Protein AF-A0A354XID1-F1 (afdb_monomer)

Foldseek 3Di:
DDPDDPPPDDDQWAWDWDQQDQDFPVSTDTDGGHGQDDDDPPDDRDDDPDDDDDPVVDDD

Secondary structure (DSSP, 8-state):
-------SPPPSEEEEEEE-SSSSGGGEEEEEEEEPPPP-TT------S-----GGG---

Solvent-accessible surface area (backbone atoms only — not comparable to full-atom values): 4299 Å² total; per-residue (Å²): 132,84,82,73,80,78,82,67,77,82,59,73,43,35,74,46,78,42,78,77,61,86,58,64,75,85,27,50,43,84,42,65,77,42,70,49,81,79,62,57,92,96,54,76,79,77,87,79,88,76,81,86,91,55,79,81,75,56,65,126

Mean predicted aligned error: 6.57 Å

Nearest PDB structures (foldseek):
  4j6f-assembly1_B  TM=9.600E-01  e=1.062E-02  Sinorhizobium meliloti 1021
  8gha-assembly1_E  TM=1.989E-01  e=2.696E+00  Saccharomyces cerevisiae

pLDDT: mean 87.23, std 16.43, range [36.97, 98.25]

Radius of gyration: 15.07 Å; Cα contacts (8 Å, |Δi|>4): 48; chains: 1; bounding box: 31×34×34 Å

Sequence (60 aa):
MAHTDNSATIPATMSAMLLTGHGDVDALQYRQDVPTPTPGPGQVLVQVTATAKNNTDRKA

Structure (mmCIF, N/CA/C/O backbone):
data_AF-A0A354XID1-F1
#
_entry.id   AF-A0A354XID1-F1
#
loop_
_atom_site.group_PDB
_atom_site.id
_atom_site.type_symbol
_atom_site.label_atom_id
_atom_site.label_alt_id
_atom_site.label_comp_id
_atom_site.labe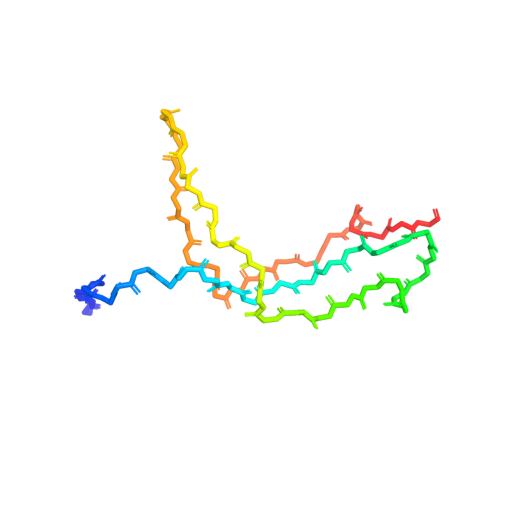l_asym_id
_atom_site.label_entity_id
_atom_site.label_seq_id
_atom_site.pdbx_PDB_ins_code
_atom_site.Cartn_x
_atom_site.Cartn_y
_atom_site.Cartn_z
_atom_site.occupancy
_atom_site.B_iso_or_equiv
_atom_site.auth_seq_id
_atom_site.auth_comp_id
_atom_site.auth_asym_id
_atom_site.auth_atom_id
_atom_site.pdbx_PDB_model_num
ATOM 1 N N . MET A 1 1 ? 1.904 23.644 17.647 1.00 38.69 1 MET A N 1
ATOM 2 C CA . MET A 1 1 ? 1.657 22.765 16.484 1.00 38.69 1 MET A CA 1
ATOM 3 C C . MET A 1 1 ? 0.239 22.259 16.625 1.00 38.69 1 MET A C 1
ATOM 5 O O . MET A 1 1 ? -0.049 21.615 17.623 1.00 38.69 1 MET A O 1
ATOM 9 N N . ALA A 1 2 ? -0.663 22.681 15.741 1.00 36.97 2 ALA A N 1
ATOM 10 C CA . ALA A 1 2 ? -2.068 22.308 15.826 1.00 36.97 2 ALA A CA 1
ATOM 11 C C . ALA A 1 2 ? -2.198 20.797 15.593 1.00 36.97 2 ALA A C 1
ATOM 13 O O . ALA A 1 2 ? -1.829 20.307 14.529 1.00 36.97 2 ALA A O 1
ATOM 14 N N . HIS A 1 3 ? -2.683 20.066 16.596 1.00 44.09 3 HIS A N 1
ATOM 15 C CA . HIS A 1 3 ? -3.256 18.749 16.364 1.00 44.09 3 HIS A CA 1
ATOM 16 C C . HIS A 1 3 ? -4.564 18.978 15.614 1.00 44.09 3 HIS A C 1
ATOM 18 O O . HIS A 1 3 ? -5.550 19.425 16.194 1.00 44.09 3 HIS A O 1
ATOM 24 N N . THR A 1 4 ? -4.537 18.766 14.302 1.00 51.78 4 THR A N 1
ATOM 25 C CA . THR A 1 4 ? -5.746 18.721 13.488 1.00 51.78 4 THR A CA 1
ATOM 26 C C . THR A 1 4 ? -6.557 17.520 13.949 1.00 51.78 4 THR A C 1
ATOM 28 O O . THR A 1 4 ? -6.058 16.395 13.959 1.00 51.78 4 THR A O 1
ATOM 31 N N . ASP A 1 5 ? -7.785 17.779 14.374 1.00 54.34 5 ASP A N 1
ATOM 32 C CA . ASP A 1 5 ? -8.737 16.752 14.762 1.00 54.34 5 ASP A CA 1
ATOM 33 C C . ASP A 1 5 ? -9.037 15.883 13.529 1.00 54.34 5 ASP A C 1
ATOM 35 O O . ASP A 1 5 ? -9.546 16.369 12.515 1.00 54.34 5 ASP A O 1
ATOM 39 N N . ASN A 1 6 ? -8.633 14.612 13.568 1.00 56.62 6 ASN A N 1
ATOM 40 C CA . ASN A 1 6 ? -8.686 13.683 12.434 1.00 56.62 6 ASN A CA 1
ATOM 41 C C . ASN A 1 6 ? -10.086 13.062 12.277 1.00 56.62 6 ASN A C 1
ATOM 43 O O . ASN A 1 6 ? -10.234 11.869 12.019 1.00 56.62 6 ASN A O 1
ATOM 47 N N . SER A 1 7 ? -11.124 13.883 12.419 1.00 56.28 7 SER A N 1
ATOM 48 C CA . SER A 1 7 ? -12.543 13.514 12.312 1.00 56.28 7 SER A CA 1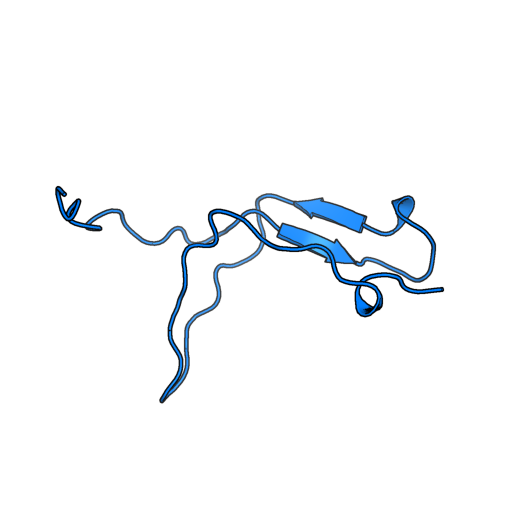
ATOM 49 C C . SER A 1 7 ? -12.980 13.193 10.875 1.00 56.28 7 SER A C 1
ATOM 51 O O . SER A 1 7 ? -14.168 13.014 10.609 1.00 56.28 7 SER A O 1
ATOM 53 N N . ALA A 1 8 ? -12.037 13.133 9.930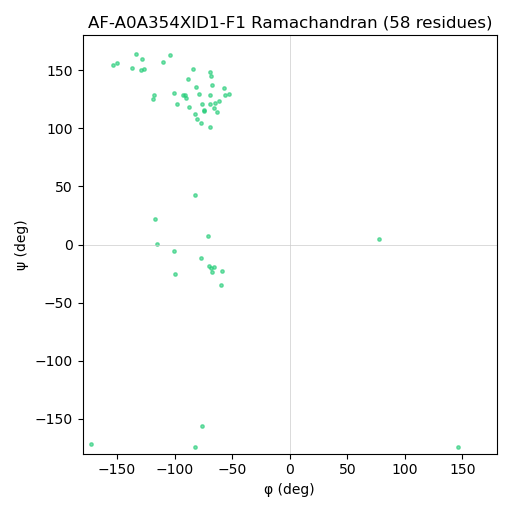 1.00 67.88 8 ALA A N 1
ATOM 54 C CA . ALA A 1 8 ? -12.286 12.681 8.573 1.00 67.88 8 ALA A CA 1
ATOM 55 C C . ALA A 1 8 ? -12.581 11.175 8.587 1.00 67.88 8 ALA A C 1
ATOM 57 O O . ALA A 1 8 ? -11.770 10.365 9.036 1.00 67.88 8 ALA A O 1
ATOM 58 N N . THR A 1 9 ? -13.763 10.802 8.099 1.00 88.75 9 THR A N 1
ATOM 59 C CA . THR A 1 9 ? -14.173 9.407 7.935 1.00 88.75 9 THR A CA 1
ATOM 60 C C . THR A 1 9 ? -13.121 8.635 7.139 1.00 88.75 9 THR A C 1
ATOM 62 O O . THR A 1 9 ? -12.718 9.067 6.059 1.00 88.75 9 THR A O 1
ATOM 65 N N . ILE A 1 10 ? -12.686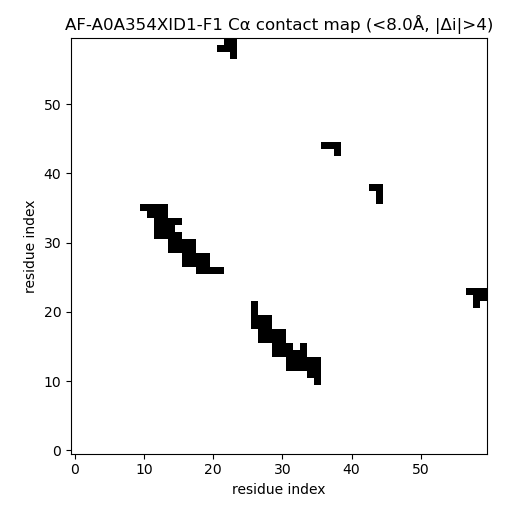 7.485 7.663 1.00 93.75 10 ILE A N 1
ATOM 66 C CA . ILE A 1 10 ? -11.755 6.595 6.962 1.00 93.75 10 ILE A CA 1
ATOM 67 C C . ILE A 1 10 ? -12.433 6.126 5.663 1.00 93.75 10 ILE A C 1
ATOM 69 O O . ILE A 1 10 ? -13.534 5.570 5.730 1.00 93.75 10 ILE A O 1
ATOM 73 N N . PRO A 1 11 ? -11.824 6.342 4.483 1.00 95.31 11 PRO A N 1
ATOM 74 C CA . PRO A 1 11 ? -12.431 5.939 3.223 1.00 95.31 11 PRO A CA 1
ATOM 75 C C . PRO A 1 11 ? -12.458 4.412 3.101 1.00 95.31 11 PRO A C 1
ATOM 77 O O . PRO A 1 11 ? -11.560 3.723 3.582 1.00 95.31 11 PRO A O 1
ATOM 80 N N . ALA A 1 12 ? -13.473 3.874 2.419 1.00 96.56 12 ALA A N 1
ATOM 81 C CA . ALA A 1 12 ? -13.592 2.432 2.181 1.00 96.56 12 ALA A CA 1
ATOM 82 C C . ALA A 1 12 ? -12.498 1.888 1.242 1.00 96.56 12 ALA A C 1
ATOM 84 O O . ALA A 1 12 ? -12.174 0.701 1.294 1.00 96.56 12 ALA A O 1
ATOM 85 N N . THR A 1 13 ? -11.920 2.755 0.407 1.00 98.12 13 THR A N 1
ATOM 86 C CA . THR A 1 13 ? -10.797 2.437 -0.477 1.00 98.12 13 THR A CA 1
ATOM 87 C C . THR A 1 13 ? -9.656 3.440 -0.327 1.00 98.12 13 THR A C 1
ATOM 89 O O . THR A 1 13 ? -9.845 4.566 0.133 1.00 98.12 13 THR A O 1
ATOM 92 N N . MET A 1 14 ? -8.465 3.032 -0.750 1.00 97.94 14 MET A N 1
ATOM 93 C CA . MET A 1 14 ? -7.236 3.810 -0.732 1.00 97.94 14 MET A CA 1
ATOM 94 C C . MET A 1 14 ? -6.495 3.704 -2.067 1.00 97.94 14 MET A C 1
ATOM 96 O O . MET A 1 14 ? -6.715 2.785 -2.862 1.00 97.94 14 MET A O 1
ATOM 100 N N . SER A 1 15 ? -5.559 4.629 -2.273 1.00 98.06 15 SER A N 1
ATOM 101 C CA . SER A 1 15 ? -4.565 4.505 -3.330 1.00 98.06 15 SER A CA 1
ATOM 102 C C . SER A 1 15 ? -3.407 3.605 -2.911 1.00 98.06 15 SER A C 1
ATOM 104 O O . SER A 1 15 ? -2.871 3.768 -1.816 1.00 98.06 15 SER A O 1
ATOM 106 N N . ALA A 1 16 ? -2.970 2.706 -3.791 1.00 97.81 16 ALA A N 1
ATOM 107 C CA . ALA A 1 16 ? -1.782 1.886 -3.572 1.00 97.81 16 ALA A CA 1
ATOM 108 C C . ALA A 1 16 ? -1.082 1.513 -4.887 1.00 97.81 16 ALA A C 1
ATOM 110 O O . ALA A 1 16 ? -1.699 1.471 -5.952 1.00 97.81 16 ALA A O 1
ATOM 111 N N . MET A 1 17 ? 0.215 1.210 -4.791 1.00 95.94 17 MET A N 1
ATOM 112 C CA . MET A 1 17 ? 0.963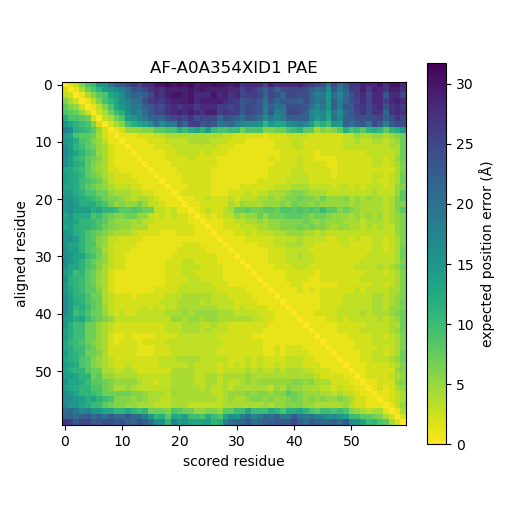 0.520 -5.844 1.00 95.94 17 MET A CA 1
ATOM 113 C C . MET A 1 17 ? 0.831 -0.988 -5.646 1.00 95.94 17 MET A C 1
ATOM 115 O O . MET A 1 17 ? 1.256 -1.514 -4.618 1.00 95.94 17 MET A O 1
ATOM 119 N N . LEU A 1 18 ? 0.243 -1.683 -6.618 1.00 95.38 18 LEU A N 1
ATOM 120 C CA . LEU A 1 18 ? 0.093 -3.136 -6.611 1.00 95.38 18 LEU A CA 1
ATOM 121 C C . LEU A 1 18 ? 1.149 -3.777 -7.499 1.00 95.38 18 LEU A C 1
ATOM 123 O O . LEU A 1 18 ? 1.274 -3.422 -8.667 1.00 95.38 18 LEU A O 1
ATOM 127 N N . LEU A 1 19 ? 1.844 -4.780 -6.971 1.00 93.81 19 LEU A N 1
ATOM 128 C CA . LEU A 1 19 ? 2.671 -5.670 -7.775 1.00 93.81 19 LEU A CA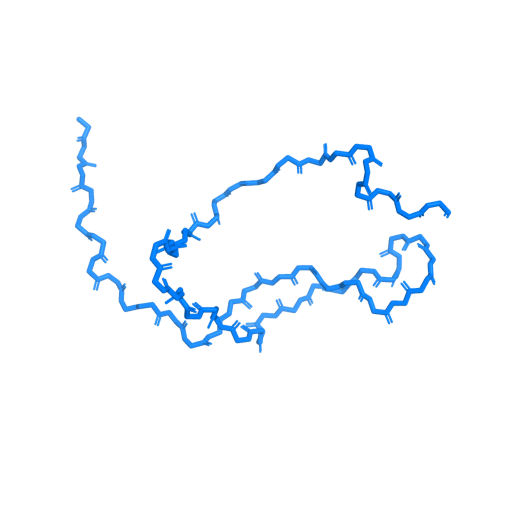 1
ATOM 129 C C . LEU A 1 19 ? 1.785 -6.757 -8.393 1.00 93.81 19 LEU A C 1
ATOM 131 O O . LEU A 1 19 ? 1.242 -7.602 -7.685 1.00 93.81 19 LEU A O 1
ATOM 135 N N . THR A 1 20 ? 1.636 -6.728 -9.714 1.00 93.50 20 THR A N 1
ATOM 136 C CA . THR A 1 20 ? 0.690 -7.585 -10.454 1.00 93.50 20 THR A CA 1
ATOM 137 C C . THR A 1 20 ? 1.336 -8.800 -11.121 1.00 93.50 20 THR A C 1
ATOM 139 O O . THR A 1 20 ? 0.638 -9.670 -11.635 1.00 93.50 20 THR A O 1
ATOM 142 N N . GLY A 1 21 ? 2.665 -8.904 -11.080 1.00 91.62 21 GLY A N 1
ATOM 143 C CA . GLY A 1 21 ? 3.411 -9.989 -11.706 1.00 91.62 21 GLY A CA 1
ATOM 144 C C . GLY A 1 21 ? 4.895 -9.974 -11.353 1.00 91.62 21 GLY A C 1
ATOM 145 O O . GLY A 1 21 ? 5.341 -9.245 -10.469 1.00 91.62 21 GLY A O 1
ATOM 146 N N . HIS A 1 22 ? 5.665 -10.823 -12.030 1.00 90.25 22 HIS A N 1
ATOM 147 C CA . HIS A 1 22 ? 7.128 -10.751 -12.021 1.00 90.25 22 HIS A CA 1
ATOM 148 C C . HIS A 1 22 ? 7.577 -9.807 -13.141 1.00 90.25 22 HIS A C 1
ATOM 150 O O . HIS A 1 22 ? 6.976 -9.825 -14.213 1.00 90.25 22 HIS A O 1
ATOM 156 N N . GLY A 1 23 ? 8.616 -9.010 -12.902 1.00 85.56 23 GLY A N 1
ATOM 157 C CA . GLY A 1 23 ? 9.147 -8.055 -13.873 1.00 85.56 23 GLY A CA 1
ATOM 158 C C . GLY A 1 23 ? 9.692 -6.796 -13.204 1.00 85.56 23 GLY A C 1
ATOM 159 O O . GLY A 1 23 ? 9.737 -6.710 -11.975 1.00 85.56 23 GLY A O 1
ATOM 160 N N . ASP A 1 24 ? 10.091 -5.830 -14.031 1.00 88.25 24 ASP A N 1
ATOM 161 C CA . ASP A 1 24 ? 10.517 -4.498 -13.597 1.00 88.25 24 ASP A CA 1
ATOM 162 C C . ASP A 1 24 ? 9.301 -3.616 -13.218 1.00 88.25 24 ASP A C 1
ATOM 164 O O . ASP A 1 24 ? 8.232 -4.099 -12.842 1.00 88.25 24 ASP A O 1
ATOM 168 N N . VAL A 1 25 ? 9.459 -2.292 -13.285 1.00 89.81 25 VAL A N 1
ATOM 169 C CA . VAL A 1 25 ? 8.464 -1.300 -12.846 1.00 89.81 25 VAL A CA 1
ATOM 170 C C . VAL A 1 25 ? 7.116 -1.406 -13.558 1.00 89.81 25 VAL A C 1
ATOM 172 O O . VAL A 1 25 ? 6.112 -1.011 -12.977 1.00 89.81 25 VAL A O 1
ATOM 175 N N . ASP A 1 26 ? 7.065 -1.994 -14.752 1.00 91.19 26 ASP A N 1
ATOM 176 C CA . ASP A 1 26 ? 5.821 -2.205 -15.503 1.00 91.19 26 ASP A CA 1
ATOM 177 C C . ASP A 1 26 ? 4.871 -3.197 -14.809 1.00 91.19 26 ASP A C 1
ATOM 179 O O . ASP A 1 26 ? 3.667 -3.203 -15.065 1.00 91.19 26 ASP A O 1
ATOM 183 N N . ALA A 1 27 ? 5.389 -4.026 -13.894 1.00 92.12 27 ALA A N 1
ATOM 184 C CA . ALA A 1 27 ? 4.569 -4.901 -13.062 1.00 92.12 27 ALA A CA 1
ATOM 185 C C . ALA A 1 27 ? 3.875 -4.153 -11.904 1.00 92.12 27 ALA A C 1
ATOM 187 O O . ALA A 1 27 ? 2.998 -4.734 -11.250 1.00 92.12 27 ALA A O 1
ATOM 188 N N . LEU A 1 28 ? 4.249 -2.894 -11.634 1.00 94.12 28 LEU A N 1
ATOM 189 C CA . LEU A 1 28 ? 3.618 -2.043 -10.626 1.00 94.12 28 LEU A CA 1
ATOM 190 C C . LEU A 1 28 ? 2.462 -1.251 -11.239 1.00 94.12 28 LEU A C 1
ATOM 192 O O . LEU A 1 28 ? 2.634 -0.515 -12.207 1.00 94.12 28 LEU A O 1
ATOM 196 N N . GLN A 1 29 ? 1.285 -1.356 -10.630 1.00 96.00 29 GLN A N 1
ATOM 197 C CA . GLN A 1 29 ? 0.095 -0.621 -11.048 1.00 96.00 29 GLN A CA 1
ATOM 198 C C . GLN A 1 29 ? -0.397 0.294 -9.935 1.00 96.00 29 GLN A C 1
ATOM 200 O O . GLN A 1 29 ? -0.692 -0.161 -8.828 1.00 96.00 29 GLN A O 1
ATOM 205 N N . TYR A 1 30 ? -0.538 1.580 -10.248 1.00 96.81 30 TYR A N 1
ATOM 206 C CA . TYR A 1 30 ? -1.208 2.526 -9.367 1.00 96.81 30 TYR A CA 1
ATOM 207 C C . TYR A 1 30 ? -2.720 2.331 -9.444 1.00 96.81 30 TYR A C 1
ATOM 209 O O . TYR A 1 30 ? -3.315 2.477 -10.513 1.00 96.81 30 TYR A O 1
ATOM 217 N N . ARG A 1 31 ? -3.349 2.029 -8.309 1.00 97.94 31 ARG A N 1
ATOM 218 C CA . ARG A 1 31 ? -4.803 1.886 -8.186 1.00 97.94 31 ARG A CA 1
ATOM 219 C C . ARG A 1 31 ? -5.332 2.764 -7.070 1.00 97.94 31 ARG A C 1
ATOM 221 O O . ARG A 1 31 ? -4.618 3.007 -6.107 1.00 97.94 31 ARG A O 1
ATOM 228 N N . GLN A 1 32 ? -6.578 3.213 -7.202 1.00 98.12 32 GLN A N 1
ATOM 229 C CA . GLN A 1 32 ? -7.260 4.104 -6.246 1.00 98.12 32 GLN A CA 1
ATOM 230 C C . GLN A 1 32 ? -8.475 3.446 -5.566 1.00 98.12 32 GLN A C 1
ATOM 232 O O . GLN A 1 32 ? -9.169 4.065 -4.762 1.00 98.12 32 GLN A O 1
ATOM 237 N N . ASP A 1 33 ? -8.739 2.188 -5.904 1.00 98.00 33 ASP A N 1
ATOM 238 C CA . ASP A 1 33 ? -9.917 1.412 -5.521 1.00 98.00 33 ASP A CA 1
ATOM 239 C C . ASP A 1 33 ? -9.559 0.192 -4.656 1.00 98.00 33 ASP A C 1
ATOM 241 O O . ASP A 1 33 ? -10.310 -0.778 -4.573 1.00 98.00 33 ASP A O 1
ATOM 245 N N . VAL A 1 34 ? -8.397 0.226 -4.002 1.00 98.25 34 VAL A N 1
ATOM 246 C CA . VAL A 1 34 ? -7.928 -0.861 -3.136 1.00 98.25 34 VAL A CA 1
ATOM 247 C C . VAL A 1 34 ? -8.645 -0.759 -1.790 1.00 98.25 34 VAL A C 1
ATOM 249 O O . VAL A 1 34 ? -8.630 0.326 -1.218 1.00 98.25 34 VAL A O 1
ATOM 252 N N . PRO A 1 35 ? -9.255 -1.826 -1.244 1.00 98.12 35 PRO A N 1
ATOM 253 C CA . PRO A 1 35 ? -9.939 -1.754 0.046 1.00 98.12 35 PRO A CA 1
ATOM 254 C C . PRO A 1 35 ? -9.016 -1.276 1.171 1.00 98.12 35 PRO A C 1
ATOM 256 O O . PRO A 1 35 ? -7.890 -1.762 1.309 1.00 98.12 35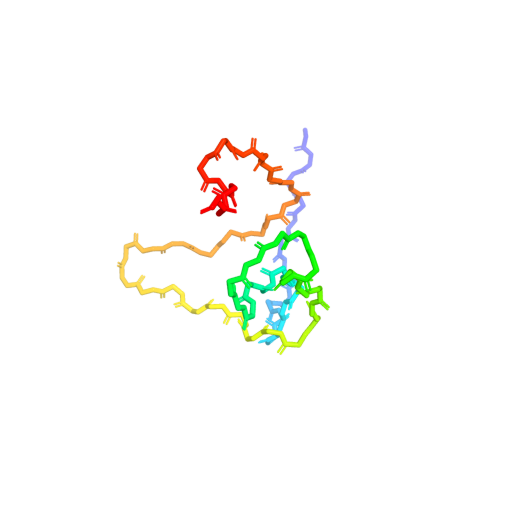 PRO A O 1
ATOM 259 N N . THR A 1 36 ? -9.501 -0.352 1.998 1.00 97.94 36 THR A N 1
ATOM 260 C CA . THR A 1 36 ? -8.764 0.102 3.182 1.00 97.94 36 THR A CA 1
ATOM 261 C C . THR A 1 36 ? -8.720 -1.025 4.222 1.00 97.94 36 THR A C 1
ATOM 263 O O . THR A 1 36 ? -9.768 -1.586 4.555 1.00 97.94 36 THR A O 1
ATOM 266 N N . PRO A 1 37 ? -7.540 -1.393 4.754 1.00 97.00 37 PRO A N 1
ATOM 267 C CA . PRO A 1 37 ? -7.433 -2.493 5.704 1.00 97.00 37 PRO A CA 1
ATOM 268 C C . PRO A 1 37 ? -8.090 -2.146 7.045 1.00 97.00 37 PRO A C 1
ATOM 270 O O . PRO A 1 37 ? -8.011 -1.016 7.525 1.00 97.00 37 PRO A O 1
ATOM 273 N N . THR A 1 38 ? -8.699 -3.148 7.682 1.00 96.50 38 THR A N 1
ATOM 274 C CA . THR A 1 38 ? -9.209 -3.039 9.057 1.00 96.50 38 THR A CA 1
ATOM 275 C C . THR A 1 38 ? -8.180 -3.641 10.016 1.00 96.50 38 THR A C 1
ATOM 277 O O . THR A 1 38 ? -7.842 -4.815 9.851 1.00 96.50 38 THR A O 1
ATOM 280 N N . PRO A 1 39 ? -7.654 -2.884 10.995 1.00 96.88 39 PRO A N 1
ATOM 281 C CA . PRO A 1 39 ? -6.665 -3.410 11.932 1.00 96.88 39 PRO A CA 1
ATOM 282 C C . PRO A 1 39 ? -7.283 -4.470 12.856 1.00 96.88 39 PRO A C 1
ATOM 284 O O . PRO A 1 39 ? -8.387 -4.292 13.371 1.00 96.88 39 PRO A O 1
ATOM 287 N N . GLY A 1 40 ? -6.558 -5.567 13.081 1.00 97.50 40 GLY A N 1
ATOM 288 C CA . GLY A 1 40 ? -6.902 -6.571 14.089 1.00 97.50 40 GLY A CA 1
ATOM 289 C C . GLY A 1 40 ? -6.445 -6.183 15.505 1.00 97.50 40 GLY A C 1
ATOM 290 O O . GLY A 1 40 ? -5.912 -5.091 15.721 1.00 97.50 40 GLY A O 1
ATOM 291 N N . PRO A 1 41 ? -6.604 -7.083 16.494 1.00 98.00 41 PRO A N 1
ATOM 292 C CA . PRO A 1 41 ? -6.141 -6.840 17.859 1.00 98.00 41 PRO A CA 1
ATOM 293 C C . PRO A 1 41 ? -4.639 -6.517 17.913 1.00 98.00 41 PRO A C 1
ATOM 295 O O . PRO A 1 41 ? -3.817 -7.253 17.372 1.00 98.00 41 PRO A O 1
ATOM 298 N N . GLY A 1 42 ? -4.282 -5.412 18.573 1.00 98.06 42 GLY A N 1
ATOM 299 C CA . GLY A 1 42 ? -2.891 -4.961 18.716 1.00 98.06 42 GLY A CA 1
ATOM 300 C C . GLY A 1 42 ? -2.291 -4.276 17.480 1.00 98.06 42 GLY A C 1
ATOM 301 O O . GLY A 1 42 ? -1.112 -3.934 17.499 1.00 98.06 42 GLY A O 1
ATOM 302 N N . GLN A 1 43 ? -3.071 -4.057 16.419 1.00 98.19 43 GLN A N 1
ATOM 303 C CA . GLN A 1 43 ? -2.648 -3.330 15.220 1.00 98.19 43 GLN A CA 1
ATOM 304 C C . GLN A 1 43 ? -3.247 -1.920 15.190 1.00 98.19 43 GLN A C 1
ATOM 306 O O . GLN A 1 43 ? -4.223 -1.622 15.876 1.00 98.19 43 GLN A O 1
ATOM 311 N N . VAL A 1 44 ? -2.677 -1.053 14.355 1.00 96.62 44 VAL A N 1
ATOM 312 C CA . VAL A 1 44 ? -3.175 0.306 14.112 1.00 96.62 44 VAL A CA 1
ATOM 313 C C . VAL A 1 44 ? -3.314 0.555 12.615 1.00 96.62 44 VAL A C 1
ATOM 315 O O . VAL A 1 44 ? -2.561 -0.002 11.817 1.00 96.62 44 VAL A O 1
ATOM 318 N N . LEU A 1 45 ? -4.265 1.409 12.238 1.00 96.69 45 LEU A N 1
ATOM 319 C CA . LEU A 1 45 ? -4.362 1.944 10.883 1.00 96.69 45 LEU A CA 1
ATOM 320 C C . LEU A 1 45 ? -3.571 3.252 10.807 1.00 96.69 45 LEU A C 1
ATOM 322 O O . LEU A 1 45 ? -3.775 4.145 11.628 1.00 96.69 45 LEU A O 1
ATOM 326 N N . VAL A 1 46 ? -2.684 3.371 9.820 1.00 95.44 46 VAL A N 1
ATOM 327 C CA . VAL A 1 46 ? -1.835 4.553 9.628 1.00 95.44 46 VAL A CA 1
ATOM 328 C C . VAL A 1 46 ? -2.156 5.197 8.287 1.00 95.44 46 VAL A C 1
ATOM 330 O O . VAL A 1 46 ? -2.124 4.535 7.251 1.00 95.44 46 VAL A O 1
ATOM 333 N N . GLN A 1 47 ? -2.411 6.504 8.295 1.00 95.12 47 GLN A N 1
ATOM 334 C CA . GLN A 1 47 ? -2.475 7.290 7.069 1.00 95.12 47 GLN A CA 1
ATOM 335 C C . GLN A 1 47 ? -1.052 7.557 6.566 1.00 95.12 47 GLN A C 1
ATOM 337 O O . GLN A 1 47 ? -0.324 8.383 7.115 1.00 95.12 47 GLN A O 1
ATOM 342 N N . VAL A 1 48 ? -0.654 6.847 5.512 1.00 96.00 48 VAL A N 1
ATOM 343 C CA . VAL A 1 48 ? 0.666 7.005 4.895 1.00 96.00 48 VAL A CA 1
ATOM 344 C C . VAL A 1 48 ? 0.705 8.309 4.095 1.00 96.00 48 VAL A C 1
ATOM 346 O O . VAL A 1 48 ? -0.017 8.459 3.113 1.00 96.00 48 VAL A O 1
ATOM 349 N N . THR A 1 49 ? 1.556 9.254 4.501 1.00 95.50 49 THR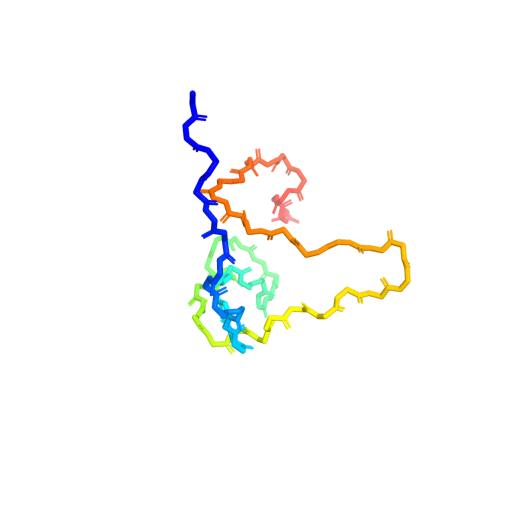 A N 1
ATOM 350 C CA . THR A 1 49 ? 1.791 10.523 3.778 1.00 95.50 49 THR A CA 1
ATOM 351 C C . THR A 1 49 ? 3.056 10.487 2.922 1.00 95.50 49 THR A C 1
ATOM 3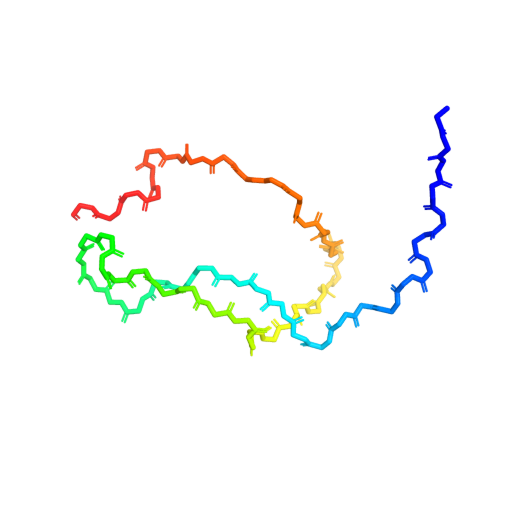53 O O . THR A 1 49 ? 3.155 11.198 1.926 1.00 95.50 49 THR A O 1
ATOM 356 N N . ALA A 1 50 ? 4.011 9.634 3.292 1.00 95.38 50 ALA A N 1
ATOM 357 C CA . ALA A 1 50 ? 5.226 9.342 2.550 1.00 95.38 50 ALA A CA 1
ATOM 358 C C . ALA A 1 50 ? 5.710 7.930 2.901 1.00 95.38 50 ALA A C 1
ATOM 360 O O . ALA A 1 50 ? 5.442 7.425 3.991 1.00 95.38 50 ALA A O 1
ATOM 361 N N . THR A 1 51 ? 6.452 7.310 1.986 1.00 94.44 51 THR A N 1
ATOM 362 C CA . THR A 1 51 ? 7.135 6.035 2.225 1.00 94.44 51 THR A CA 1
ATOM 363 C C . THR A 1 51 ? 8.543 6.081 1.642 1.00 94.44 51 THR A C 1
ATOM 365 O O . THR A 1 51 ? 8.802 6.807 0.680 1.00 94.44 51 THR A O 1
ATOM 368 N N . ALA A 1 52 ? 9.458 5.319 2.233 1.00 93.25 52 ALA A N 1
ATOM 369 C CA . ALA A 1 52 ? 10.803 5.151 1.707 1.00 93.25 52 ALA A CA 1
ATOM 370 C C . ALA A 1 52 ? 10.824 4.057 0.634 1.00 93.25 52 ALA A C 1
ATOM 372 O O . ALA A 1 52 ? 10.047 3.106 0.689 1.00 93.25 52 ALA A O 1
ATOM 373 N N . LYS A 1 53 ? 11.754 4.183 -0.314 1.00 91.25 53 LYS A N 1
ATOM 374 C CA . LYS A 1 53 ? 12.116 3.102 -1.229 1.00 91.25 53 LYS A CA 1
ATOM 375 C C . LYS A 1 53 ? 13.297 2.340 -0.638 1.00 91.25 53 LYS A C 1
ATOM 377 O O . LYS A 1 53 ? 14.316 2.943 -0.304 1.00 91.25 53 LYS A O 1
ATOM 382 N N . ASN A 1 54 ? 13.173 1.027 -0.561 1.00 89.25 54 ASN A N 1
ATOM 383 C CA . ASN A 1 54 ? 14.184 0.115 -0.052 1.00 89.25 54 ASN A CA 1
ATOM 384 C C . ASN A 1 54 ? 14.770 -0.730 -1.187 1.00 89.25 54 ASN A C 1
ATOM 386 O O . ASN A 1 54 ? 14.124 -0.973 -2.207 1.00 89.25 54 ASN A O 1
ATOM 390 N N . ASN A 1 55 ? 15.987 -1.242 -0.992 1.00 88.06 55 ASN A N 1
ATOM 391 C CA . ASN A 1 55 ? 16.605 -2.170 -1.946 1.00 88.06 55 ASN A CA 1
ATOM 392 C C . ASN A 1 55 ? 15.765 -3.445 -2.123 1.00 88.06 55 ASN A C 1
ATOM 394 O O . ASN A 1 55 ? 15.672 -3.961 -3.231 1.00 88.06 55 ASN A O 1
ATOM 398 N N . THR A 1 56 ? 15.115 -3.909 -1.051 1.00 86.69 56 THR A N 1
ATOM 399 C CA . THR A 1 56 ? 14.259 -5.106 -1.050 1.00 86.69 56 THR A CA 1
ATOM 400 C C . THR A 1 56 ? 12.955 -4.920 -1.825 1.00 86.69 56 THR A C 1
ATOM 402 O O . THR A 1 56 ? 12.348 -5.906 -2.227 1.00 86.69 56 THR A O 1
ATOM 405 N N . ASP A 1 57 ? 12.533 -3.679 -2.089 1.00 87.62 57 ASP A N 1
ATOM 406 C CA . ASP A 1 57 ? 11.350 -3.425 -2.922 1.00 87.62 57 ASP A CA 1
ATOM 407 C C . ASP A 1 57 ? 11.610 -3.820 -4.384 1.00 87.62 57 ASP A C 1
ATOM 409 O O . ASP A 1 57 ? 10.675 -4.034 -5.159 1.00 87.62 57 ASP A O 1
ATOM 413 N N . ARG A 1 58 ? 12.887 -3.925 -4.784 1.00 72.44 58 ARG A N 1
ATOM 414 C CA . ARG A 1 58 ? 13.258 -4.430 -6.101 1.00 72.44 58 ARG A CA 1
ATOM 415 C C . ARG A 1 58 ? 13.074 -5.944 -6.121 1.00 72.44 58 ARG A C 1
ATOM 417 O O . ARG A 1 58 ? 13.820 -6.682 -5.484 1.00 72.44 58 ARG A O 1
ATOM 424 N N . LYS A 1 59 ? 12.139 -6.404 -6.947 1.00 64.19 59 LYS A N 1
ATOM 425 C CA . LYS A 1 59 ? 12.164 -7.771 -7.459 1.00 64.19 59 LYS A CA 1
ATOM 426 C C . LYS A 1 59 ? 13.154 -7.781 -8.627 1.00 64.19 59 LYS A C 1
ATOM 428 O O . LYS A 1 59 ? 12.907 -7.122 -9.632 1.00 64.19 59 LYS A O 1
ATOM 433 N N . ALA A 1 60 ? 14.322 -8.386 -8.426 1.00 57.91 60 ALA A N 1
ATOM 434 C CA . ALA A 1 60 ? 15.234 -8.736 -9.513 1.00 57.91 60 ALA A CA 1
ATOM 435 C C . ALA A 1 60 ? 14.846 -10.109 -10.067 1.00 57.91 60 ALA A C 1
ATOM 437 O O . ALA A 1 60 ? 14.392 -10.949 -9.254 1.00 57.91 60 ALA A O 1
#